Protein AF-A0A4R8IB13-F1 (afdb_monomer_lite)

Structure (mmCIF, N/CA/C/O backbone):
data_AF-A0A4R8IB13-F1
#
_entry.id   AF-A0A4R8IB13-F1
#
loop_
_atom_site.group_PDB
_atom_site.id
_atom_site.type_symbol
_atom_site.label_atom_id
_atom_site.label_alt_id
_atom_site.label_comp_id
_atom_site.label_asym_id
_atom_site.label_entity_id
_atom_site.label_seq_id
_atom_site.pdbx_PDB_ins_code
_atom_site.Cartn_x
_atom_site.Cartn_y
_atom_site.Cartn_z
_atom_site.occupancy
_atom_site.B_iso_or_equiv
_atom_site.auth_seq_id
_atom_site.auth_comp_id
_atom_site.auth_asym_id
_atom_site.auth_atom_id
_atom_site.pdbx_PDB_model_num
ATOM 1 N N . MET A 1 1 ? -14.674 9.339 13.338 1.00 51.91 1 MET A N 1
ATOM 2 C CA . MET A 1 1 ? -14.135 7.960 13.261 1.00 51.91 1 MET A CA 1
ATOM 3 C C . MET A 1 1 ? -14.302 7.460 11.833 1.00 51.91 1 MET A C 1
ATOM 5 O O . MET A 1 1 ? -15.423 7.545 11.338 1.00 51.91 1 MET A O 1
ATOM 9 N N . PRO A 1 2 ? -13.238 7.009 11.145 1.00 57.69 2 PRO A N 1
ATOM 10 C CA . PRO A 1 2 ? -13.378 6.425 9.812 1.00 57.69 2 PRO A CA 1
ATOM 11 C C . PRO A 1 2 ? -14.310 5.210 9.886 1.00 57.69 2 PRO A C 1
ATOM 13 O O . PRO A 1 2 ? -14.170 4.361 10.768 1.00 57.69 2 PRO A O 1
ATOM 16 N N . LYS A 1 3 ? -15.310 5.156 8.999 1.00 69.50 3 LYS A N 1
ATOM 17 C CA . LYS A 1 3 ? -16.276 4.048 8.953 1.00 69.50 3 LYS A CA 1
ATOM 18 C C . LYS A 1 3 ? -15.523 2.754 8.627 1.00 69.50 3 LYS A C 1
ATOM 20 O O . LYS A 1 3 ? -14.676 2.759 7.739 1.00 69.50 3 LYS A O 1
ATOM 25 N N . THR A 1 4 ? -15.861 1.637 9.271 1.00 72.56 4 THR A N 1
ATOM 26 C CA . THR A 1 4 ? -15.194 0.331 9.064 1.00 72.56 4 THR A CA 1
ATOM 27 C C . THR A 1 4 ? -15.119 -0.071 7.585 1.00 72.56 4 THR A C 1
ATOM 29 O O . THR A 1 4 ? -14.094 -0.567 7.130 1.00 72.56 4 THR A O 1
ATOM 32 N N . LYS A 1 5 ? -16.163 0.247 6.800 1.00 75.06 5 LYS A N 1
ATOM 33 C CA . LYS A 1 5 ? -16.195 0.050 5.338 1.00 75.06 5 LYS A CA 1
ATOM 34 C C . LYS A 1 5 ? -15.076 0.809 4.606 1.00 75.06 5 LYS A C 1
ATOM 36 O O . LYS A 1 5 ? -14.482 0.275 3.682 1.00 75.06 5 LYS A O 1
ATOM 41 N N . SER A 1 6 ? -14.759 2.029 5.039 1.00 76.06 6 SER A N 1
ATOM 42 C CA . SER A 1 6 ? -13.684 2.845 4.461 1.00 76.06 6 SER A CA 1
ATOM 43 C C . SER A 1 6 ? -12.300 2.280 4.786 1.00 76.06 6 SER A C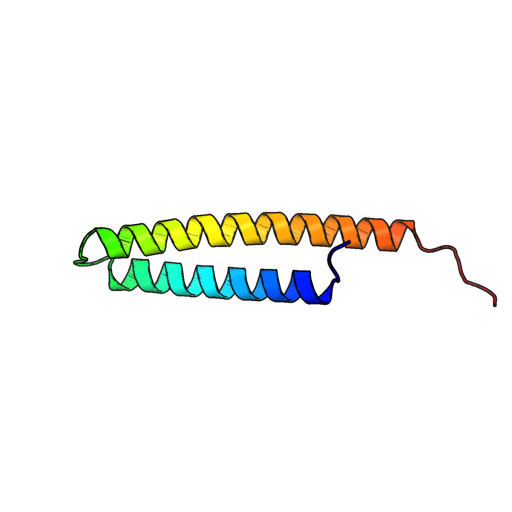 1
ATOM 45 O O . SER A 1 6 ? -11.457 2.234 3.898 1.00 76.06 6 SER A O 1
ATOM 47 N N . LEU A 1 7 ? -12.082 1.772 6.006 1.00 79.69 7 LEU A N 1
ATOM 48 C CA . LEU A 1 7 ? -10.817 1.118 6.374 1.00 79.69 7 LEU A CA 1
ATOM 49 C C . LEU A 1 7 ? -10.575 -0.156 5.551 1.00 79.69 7 LEU A C 1
ATOM 51 O O . LEU A 1 7 ? -9.461 -0.380 5.091 1.00 79.69 7 LEU A O 1
ATOM 55 N N . LEU A 1 8 ? -11.619 -0.954 5.307 1.00 79.62 8 LEU A N 1
ATOM 56 C CA . LEU A 1 8 ? -11.526 -2.144 4.452 1.00 79.62 8 LEU A CA 1
ATOM 57 C C . LEU A 1 8 ? -11.151 -1.796 3.006 1.00 79.62 8 LEU A C 1
ATOM 59 O O . LEU A 1 8 ? -10.300 -2.462 2.423 1.00 79.62 8 LEU A O 1
ATOM 63 N N . ILE A 1 9 ? -11.735 -0.731 2.448 1.00 86.44 9 ILE A N 1
ATOM 64 C CA . ILE A 1 9 ? -11.382 -0.250 1.103 1.00 86.44 9 ILE A CA 1
ATOM 65 C C . ILE A 1 9 ? -9.909 0.171 1.051 1.00 86.44 9 ILE A C 1
ATOM 67 O O . ILE A 1 9 ? -9.217 -0.167 0.097 1.00 86.44 9 ILE A O 1
ATOM 71 N N . ILE A 1 10 ? -9.407 0.857 2.082 1.00 86.19 10 ILE A N 1
ATOM 72 C CA . ILE A 1 10 ? -8.000 1.285 2.147 1.00 86.19 10 ILE A CA 1
ATOM 73 C C . ILE A 1 10 ? -7.055 0.076 2.239 1.00 86.19 10 ILE A C 1
ATOM 75 O O . ILE A 1 10 ?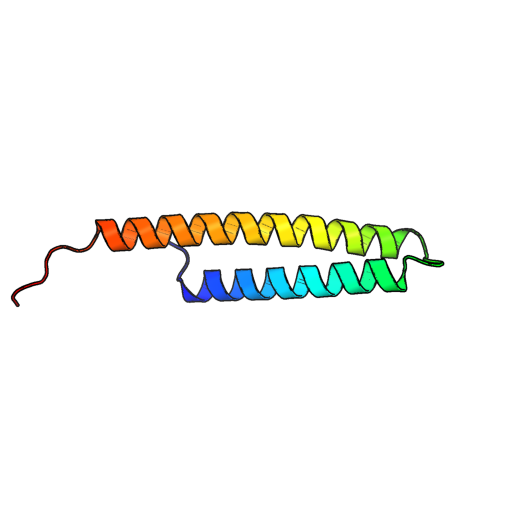 -6.025 0.059 1.567 1.00 86.19 10 ILE A O 1
ATOM 79 N N . ILE A 1 11 ? -7.416 -0.962 3.004 1.00 87.06 11 ILE A N 1
ATOM 80 C CA . ILE A 1 11 ? -6.654 -2.224 3.055 1.00 87.06 11 ILE A CA 1
ATOM 81 C C . ILE A 1 11 ? -6.614 -2.882 1.673 1.00 87.06 11 ILE A C 1
ATOM 83 O O . ILE A 1 11 ? -5.552 -3.310 1.222 1.00 87.06 11 ILE A O 1
ATOM 87 N N . PHE A 1 12 ? -7.751 -2.929 0.978 1.00 88.19 12 PHE A N 1
ATOM 88 C CA . PHE A 1 12 ? -7.824 -3.488 -0.370 1.00 88.19 12 PHE A CA 1
ATOM 89 C C . PHE A 1 12 ? -6.964 -2.699 -1.369 1.00 88.19 12 PHE A C 1
ATOM 91 O O . PHE A 1 12 ? -6.208 -3.291 -2.138 1.00 88.19 12 PHE A O 1
ATOM 98 N N . LEU A 1 13 ? -7.005 -1.365 -1.307 1.00 87.44 13 LEU A N 1
ATOM 99 C CA . LEU A 1 13 ? -6.170 -0.493 -2.136 1.00 87.44 13 LEU A CA 1
ATOM 100 C C . LEU A 1 13 ? -4.672 -0.698 -1.861 1.00 87.44 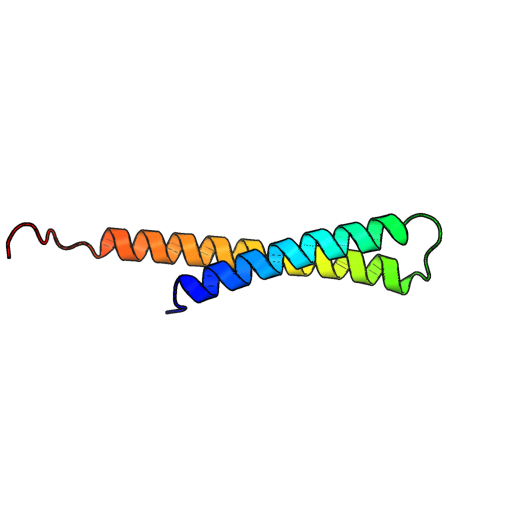13 LEU A C 1
ATOM 102 O O . LEU A 1 13 ? -3.875 -0.752 -2.793 1.00 87.44 13 LEU A O 1
ATOM 106 N N . SER A 1 14 ? -4.295 -0.848 -0.589 1.00 87.94 14 SER A N 1
ATOM 107 C CA . SER A 1 14 ? -2.917 -1.132 -0.169 1.00 87.94 14 SER A CA 1
ATOM 108 C C . SER A 1 14 ? -2.429 -2.485 -0.704 1.00 87.94 14 SER A C 1
ATOM 110 O O . SER A 1 14 ? -1.317 -2.577 -1.224 1.00 87.94 14 SER A O 1
ATOM 112 N N . LEU A 1 15 ? -3.272 -3.522 -0.666 1.00 89.88 15 LEU A N 1
ATOM 113 C CA . LEU A 1 15 ? -2.954 -4.829 -1.247 1.00 89.88 15 LEU A CA 1
ATOM 114 C C . LEU A 1 15 ? -2.753 -4.750 -2.764 1.00 89.88 15 LEU A C 1
ATOM 116 O O . LEU A 1 15 ? -1.777 -5.298 -3.277 1.00 89.88 15 LEU A O 1
ATOM 120 N N . LEU A 1 16 ? -3.628 -4.036 -3.475 1.00 90.31 16 LEU A N 1
ATOM 121 C CA . LEU A 1 16 ? -3.467 -3.804 -4.912 1.00 90.31 16 LEU A CA 1
ATOM 122 C C . LEU A 1 16 ? -2.166 -3.056 -5.223 1.00 90.31 16 LEU A C 1
ATOM 124 O O . LEU A 1 16 ? -1.428 -3.468 -6.117 1.00 90.31 16 LEU A O 1
ATOM 128 N N . GLY A 1 17 ? -1.852 -2.010 -4.456 1.00 87.88 17 GLY A N 1
ATOM 129 C CA . GLY A 1 17 ? -0.605 -1.256 -4.590 1.00 87.88 17 GLY A CA 1
ATOM 130 C C . GLY A 1 17 ? 0.642 -2.120 -4.381 1.00 87.88 17 GLY A C 1
ATOM 131 O O . GLY A 1 17 ? 1.589 -2.018 -5.157 1.00 87.88 17 GLY A O 1
ATOM 132 N N . LEU A 1 18 ? 0.623 -3.039 -3.409 1.00 88.56 18 LEU A N 1
ATOM 133 C CA . LEU A 1 18 ? 1.712 -4.000 -3.183 1.00 88.56 18 LEU A CA 1
ATOM 134 C C . LEU A 1 18 ? 1.875 -5.001 -4.332 1.00 88.56 18 LEU A C 1
ATOM 136 O O . LEU A 1 18 ? 2.996 -5.348 -4.706 1.00 88.56 18 LEU A O 1
ATOM 140 N N . ILE A 1 19 ? 0.771 -5.500 -4.888 1.00 89.38 19 ILE A N 1
ATOM 141 C CA . ILE A 1 19 ? 0.816 -6.439 -6.016 1.00 89.38 19 ILE A CA 1
ATOM 142 C C . ILE A 1 19 ? 1.375 -5.733 -7.255 1.00 89.38 19 ILE A C 1
ATOM 144 O O . ILE A 1 19 ? 2.286 -6.254 -7.900 1.00 89.38 19 ILE A O 1
ATOM 148 N N . LEU A 1 20 ? 0.877 -4.531 -7.549 1.00 87.00 20 LEU A N 1
ATOM 149 C CA . LEU A 1 20 ? 1.328 -3.714 -8.675 1.00 87.00 20 LEU A CA 1
ATOM 150 C C . LEU A 1 20 ? 2.790 -3.291 -8.525 1.00 87.00 20 LEU A C 1
ATOM 152 O O . LEU A 1 20 ? 3.557 -3.411 -9.477 1.00 87.00 20 LEU A O 1
ATOM 156 N N . GLY A 1 21 ? 3.204 -2.859 -7.335 1.00 85.62 21 GLY A N 1
ATOM 157 C CA . GLY A 1 21 ? 4.583 -2.456 -7.073 1.00 85.62 21 GLY A CA 1
ATOM 158 C C . GLY A 1 21 ? 5.545 -3.625 -7.257 1.00 85.62 21 GLY A C 1
ATOM 159 O O . GLY A 1 21 ? 6.554 -3.482 -7.946 1.00 85.62 21 GLY A O 1
ATOM 160 N N . LYS A 1 22 ? 5.200 -4.813 -6.737 1.00 86.94 22 LYS A N 1
ATOM 161 C CA . LYS A 1 22 ? 5.964 -6.050 -6.978 1.00 86.94 22 LYS A CA 1
ATOM 162 C C . LYS A 1 22 ? 6.020 -6.426 -8.456 1.00 86.94 22 LYS A C 1
ATOM 164 O O . LYS A 1 22 ? 7.088 -6.797 -8.941 1.00 86.94 22 LYS A O 1
ATOM 169 N N . TYR A 1 23 ? 4.896 -6.334 -9.164 1.00 86.75 23 TYR A N 1
ATOM 170 C CA . TYR A 1 23 ? 4.823 -6.634 -10.593 1.00 86.75 23 TYR A CA 1
ATOM 171 C C . TYR A 1 23 ? 5.737 -5.709 -11.406 1.00 86.75 23 TYR A C 1
ATOM 173 O O . TYR A 1 23 ? 6.551 -6.195 -12.191 1.00 86.75 23 TYR A O 1
ATOM 181 N N . LEU A 1 24 ? 5.690 -4.401 -11.131 1.00 82.69 24 LEU A N 1
ATOM 182 C CA . LEU A 1 24 ? 6.570 -3.409 -11.745 1.00 82.69 24 LEU A CA 1
ATOM 183 C C . LEU A 1 24 ? 8.039 -3.705 -11.445 1.00 82.69 24 LEU A C 1
ATOM 185 O O . LEU A 1 24 ? 8.819 -3.842 -12.380 1.00 82.69 24 LEU A O 1
ATOM 189 N N . THR A 1 25 ? 8.421 -3.905 -10.181 1.00 82.44 25 THR A N 1
ATOM 190 C CA . THR A 1 25 ? 9.819 -4.237 -9.841 1.00 82.44 25 THR A CA 1
ATOM 191 C C . THR A 1 25 ? 10.304 -5.541 -10.473 1.00 82.44 25 THR A C 1
ATOM 193 O O . THR A 1 25 ? 11.497 -5.688 -10.710 1.00 82.44 25 THR A O 1
ATOM 196 N N . LYS A 1 26 ? 9.403 -6.495 -10.746 1.00 82.69 26 LYS A N 1
ATOM 197 C CA . LYS A 1 26 ? 9.748 -7.788 -11.346 1.00 82.69 26 LYS A CA 1
ATOM 198 C C . LYS A 1 26 ? 9.968 -7.681 -12.854 1.00 82.69 26 LYS A C 1
ATOM 200 O O . LYS A 1 26 ? 10.931 -8.248 -13.356 1.00 82.69 26 LYS A O 1
ATOM 205 N N . ILE A 1 27 ? 9.091 -6.975 -13.571 1.00 82.38 27 ILE A N 1
ATOM 206 C CA . ILE A 1 27 ? 9.240 -6.760 -15.021 1.00 82.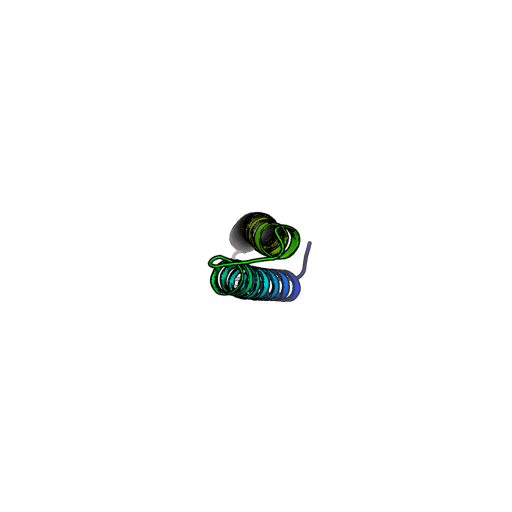38 27 ILE A CA 1
ATOM 207 C C . ILE A 1 27 ? 10.445 -5.873 -15.294 1.00 82.38 27 ILE A C 1
ATOM 209 O O . ILE A 1 27 ? 11.305 -6.191 -16.108 1.00 82.38 27 ILE A O 1
ATOM 213 N N . TYR A 1 28 ? 10.516 -4.773 -14.558 1.00 76.25 28 TYR A N 1
ATOM 214 C CA . TYR A 1 28 ? 11.549 -3.764 -14.676 1.00 76.25 28 TYR A CA 1
ATOM 215 C C . TYR A 1 28 ? 12.737 -4.087 -13.759 1.00 76.25 28 TYR A C 1
ATOM 217 O O . TYR A 1 28 ? 13.390 -3.179 -13.286 1.00 76.25 28 TYR A O 1
ATOM 225 N N . GLY A 1 29 ? 13.005 -5.352 -13.433 1.00 66.44 29 GLY A N 1
ATOM 226 C CA . GLY A 1 29 ? 14.182 -5.742 -12.642 1.00 66.44 29 GLY A CA 1
ATOM 227 C C . GLY A 1 29 ? 15.359 -6.215 -13.496 1.00 66.44 29 GLY A C 1
ATOM 228 O O . GLY A 1 29 ? 16.485 -6.244 -13.016 1.00 66.44 29 GLY A O 1
ATOM 229 N N . ILE A 1 30 ? 15.087 -6.603 -14.747 1.00 65.12 30 ILE A N 1
ATOM 230 C CA . ILE A 1 30 ? 16.050 -7.266 -15.636 1.00 65.12 30 ILE A CA 1
ATOM 231 C C . ILE A 1 30 ? 16.781 -6.255 -16.529 1.00 65.12 30 ILE A C 1
ATOM 233 O O . ILE A 1 30 ? 17.992 -6.347 -16.633 1.00 65.12 30 ILE A O 1
ATOM 237 N N . ASP A 1 31 ? 16.067 -5.280 -17.107 1.00 63.88 31 ASP A N 1
ATOM 238 C CA . ASP A 1 31 ? 16.647 -4.166 -17.884 1.00 63.88 31 ASP A CA 1
ATOM 239 C C . ASP A 1 31 ? 15.677 -2.966 -17.951 1.00 63.88 31 ASP A C 1
ATOM 241 O O . ASP A 1 31 ? 15.009 -2.721 -18.961 1.00 63.88 31 ASP A O 1
ATOM 245 N N . PRO A 1 32 ? 15.488 -2.229 -16.850 1.00 59.28 32 PRO A N 1
ATOM 246 C CA . PRO A 1 32 ? 14.531 -1.134 -16.827 1.00 59.28 32 PRO A CA 1
ATOM 247 C C . PRO A 1 32 ? 15.132 0.227 -17.179 1.00 59.28 32 PRO A C 1
ATOM 249 O O . PRO A 1 32 ? 16.260 0.545 -16.797 1.00 59.28 32 PRO A O 1
ATOM 252 N N . PRO A 1 33 ? 14.319 1.149 -17.720 1.00 68.31 33 PRO A N 1
ATOM 253 C CA . PRO A 1 33 ? 14.523 2.558 -17.428 1.00 68.31 33 PRO A CA 1
ATOM 254 C C . PRO A 1 33 ? 14.454 2.711 -15.903 1.00 68.31 33 PRO A C 1
ATOM 256 O O . PRO A 1 33 ? 13.414 2.432 -15.303 1.00 68.31 33 PRO A O 1
ATOM 259 N N . ASN A 1 34 ? 15.565 3.123 -15.286 1.00 68.81 34 ASN A N 1
ATOM 260 C CA . ASN A 1 34 ? 15.793 3.146 -13.831 1.00 68.81 34 ASN A CA 1
ATOM 261 C C . ASN A 1 34 ? 14.566 3.671 -13.043 1.00 68.81 34 ASN A C 1
ATOM 263 O O . ASN A 1 34 ? 14.176 3.129 -12.012 1.00 68.81 34 ASN A O 1
ATOM 267 N N . ILE A 1 35 ? 13.880 4.674 -13.597 1.00 75.56 35 ILE A N 1
ATOM 268 C CA . ILE A 1 35 ? 12.669 5.311 -13.061 1.00 75.56 35 ILE A CA 1
ATOM 269 C C . ILE A 1 35 ? 11.544 4.308 -12.733 1.00 75.56 35 ILE A C 1
ATOM 271 O O . ILE A 1 35 ? 10.926 4.424 -11.675 1.00 75.56 35 ILE A O 1
ATOM 275 N N . TYR A 1 36 ? 11.275 3.313 -13.585 1.00 77.38 36 TYR A N 1
ATOM 276 C CA . TYR A 1 36 ? 10.160 2.381 -13.367 1.00 77.38 36 TYR A CA 1
ATOM 277 C C . TYR A 1 36 ? 10.440 1.389 -12.237 1.00 77.38 36 TYR A C 1
ATOM 279 O O . TYR A 1 36 ? 9.544 1.103 -11.439 1.00 77.38 36 TYR A O 1
ATOM 287 N N . PHE A 1 37 ? 11.686 0.935 -12.101 1.00 79.00 37 PHE A N 1
ATOM 288 C CA . PHE A 1 37 ? 12.108 0.095 -10.981 1.00 79.00 37 PHE A CA 1
ATOM 289 C C . PHE A 1 37 ? 11.958 0.831 -9.642 1.00 79.00 37 PHE A C 1
ATOM 291 O O . PHE A 1 37 ? 11.293 0.336 -8.726 1.00 79.00 37 PHE A O 1
ATOM 298 N N . TRP A 1 38 ? 12.482 2.060 -9.560 1.00 82.62 38 TRP A N 1
ATOM 299 C CA . TRP A 1 38 ? 12.346 2.902 -8.369 1.00 82.62 38 TRP A CA 1
ATOM 300 C C . TRP A 1 38 ? 10.883 3.219 -8.056 1.00 82.62 38 TRP A C 1
ATOM 302 O O . TRP A 1 38 ? 10.483 3.154 -6.894 1.00 82.62 38 TRP A O 1
ATOM 312 N N . SER A 1 39 ? 10.057 3.481 -9.074 1.00 84.56 39 SER A N 1
ATOM 313 C CA . SER A 1 39 ? 8.625 3.731 -8.878 1.00 84.56 39 SER A CA 1
ATOM 314 C C . SER A 1 39 ? 7.903 2.532 -8.250 1.00 84.56 39 SER A C 1
ATOM 316 O O . SER A 1 39 ? 7.124 2.713 -7.315 1.00 84.56 39 SER A O 1
ATOM 318 N N . GLY A 1 40 ? 8.216 1.304 -8.679 1.00 84.00 40 GLY A N 1
ATOM 319 C CA . GLY A 1 40 ? 7.643 0.086 -8.105 1.00 84.00 40 GLY A CA 1
ATOM 320 C C . GLY A 1 40 ? 8.101 -0.159 -6.664 1.00 84.00 40 GLY A C 1
ATOM 321 O O . GLY A 1 40 ? 7.288 -0.525 -5.811 1.00 84.00 40 GLY A O 1
ATOM 322 N N . MET A 1 41 ? 9.377 0.103 -6.358 1.00 85.25 41 MET A N 1
ATOM 323 C CA . MET A 1 41 ? 9.897 0.028 -4.985 1.00 85.25 41 MET A CA 1
ATOM 324 C C . MET A 1 41 ? 9.228 1.048 -4.060 1.00 85.25 41 MET A C 1
ATOM 326 O O . MET A 1 41 ? 8.794 0.692 -2.962 1.00 85.25 41 MET A O 1
ATOM 330 N N . ILE A 1 42 ? 9.107 2.297 -4.510 1.00 89.75 42 ILE A N 1
ATOM 331 C CA . ILE A 1 42 ? 8.438 3.370 -3.769 1.00 89.75 42 ILE A CA 1
ATOM 332 C C . ILE A 1 42 ? 6.972 2.996 -3.530 1.00 89.75 42 ILE A C 1
ATOM 334 O O . ILE A 1 42 ? 6.503 3.065 -2.394 1.00 89.75 42 ILE A O 1
ATOM 338 N N . LEU A 1 43 ? 6.265 2.515 -4.556 1.00 88.75 43 LEU A N 1
ATOM 339 C CA . LEU A 1 43 ? 4.872 2.083 -4.435 1.00 88.75 43 LEU A CA 1
ATOM 340 C C . LEU A 1 43 ? 4.709 0.963 -3.395 1.00 88.75 43 LEU A C 1
ATOM 342 O O . LEU A 1 43 ? 3.772 1.006 -2.596 1.00 88.75 43 LEU A O 1
ATOM 346 N N . ASN A 1 44 ? 5.634 0.000 -3.353 1.00 88.19 44 ASN A N 1
ATOM 347 C CA . ASN A 1 44 ? 5.641 -1.064 -2.346 1.00 88.19 44 ASN A CA 1
ATOM 348 C C . ASN A 1 44 ? 5.853 -0.522 -0.923 1.00 88.19 44 ASN A C 1
ATOM 350 O O . ASN A 1 44 ? 5.135 -0.913 0.004 1.00 88.19 44 ASN A O 1
ATOM 354 N N . LEU A 1 45 ? 6.801 0.401 -0.739 1.00 90.56 45 LEU A N 1
ATOM 355 C CA . LEU A 1 45 ? 7.065 1.034 0.557 1.00 90.56 45 LEU A CA 1
ATOM 356 C C . LEU A 1 45 ? 5.853 1.837 1.043 1.00 90.56 45 LEU A C 1
ATOM 358 O O . LEU A 1 45 ? 5.380 1.619 2.157 1.00 90.56 45 LEU A O 1
ATOM 362 N N . PHE A 1 46 ? 5.279 2.691 0.195 1.00 90.56 46 PHE A N 1
ATOM 363 C CA . PHE A 1 46 ? 4.088 3.468 0.549 1.00 90.56 46 PHE A CA 1
ATOM 364 C C . PHE A 1 46 ? 2.881 2.577 0.838 1.00 90.56 46 PHE A C 1
ATOM 366 O O . PHE A 1 46 ? 2.195 2.770 1.842 1.00 90.56 46 PHE A O 1
ATOM 373 N N . SER A 1 47 ? 2.641 1.568 -0.000 1.00 88.62 47 SER A N 1
ATOM 374 C CA . SER A 1 47 ? 1.506 0.662 0.181 1.00 88.62 47 SER A CA 1
ATOM 375 C C . SER A 1 47 ? 1.627 -0.141 1.475 1.00 88.62 47 SER A C 1
ATOM 377 O O . SER A 1 47 ? 0.624 -0.304 2.171 1.00 88.62 47 SER A O 1
ATOM 379 N N . SER A 1 48 ? 2.834 -0.585 1.846 1.00 88.62 48 SER A N 1
ATOM 380 C CA . SER A 1 48 ? 3.057 -1.289 3.117 1.00 88.62 48 SER A CA 1
ATOM 381 C C . SER A 1 48 ? 2.849 -0.380 4.332 1.00 88.62 48 SER A C 1
ATOM 383 O O . SER A 1 48 ? 2.135 -0.772 5.255 1.00 88.62 48 SER A O 1
ATOM 385 N N . LEU A 1 49 ? 3.368 0.854 4.310 1.00 91.81 49 LEU A N 1
ATOM 386 C CA . LEU A 1 49 ? 3.147 1.840 5.375 1.00 91.81 49 LEU A CA 1
ATOM 387 C 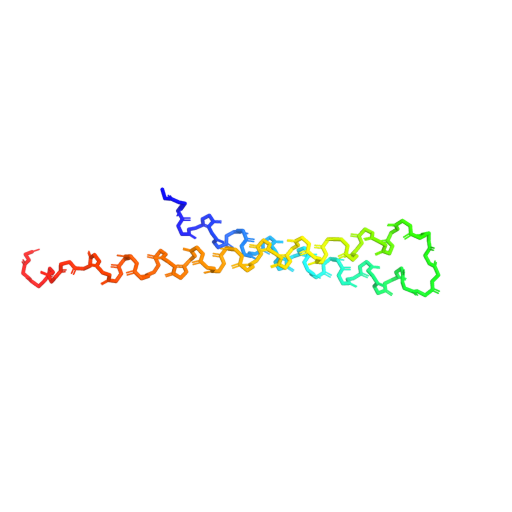C . LEU A 1 49 ? 1.656 2.142 5.575 1.00 91.81 49 LEU A C 1
ATOM 389 O O . LEU A 1 49 ? 1.155 2.077 6.699 1.00 91.81 49 LEU A O 1
ATOM 393 N N . ILE A 1 50 ? 0.927 2.414 4.488 1.00 90.12 50 ILE A N 1
ATOM 394 C CA . ILE A 1 50 ? -0.519 2.682 4.534 1.00 90.12 50 ILE A CA 1
ATOM 395 C C . ILE A 1 50 ? -1.274 1.461 5.072 1.00 90.12 50 ILE A C 1
ATOM 397 O O . ILE A 1 50 ? -2.160 1.610 5.919 1.00 90.12 50 ILE A O 1
ATOM 401 N N . GLY A 1 51 ? -0.908 0.256 4.629 1.00 88.56 51 GLY A N 1
ATOM 402 C CA . GLY A 1 51 ? -1.495 -0.994 5.110 1.00 88.56 51 GLY A CA 1
ATOM 403 C C . GLY A 1 51 ? -1.328 -1.166 6.620 1.00 88.56 51 GLY A C 1
ATOM 404 O O . GLY A 1 51 ? -2.313 -1.390 7.324 1.00 88.56 51 GLY A O 1
ATOM 405 N N . ILE A 1 52 ? -0.110 -0.969 7.135 1.00 90.25 52 ILE A N 1
ATOM 406 C CA . ILE A 1 52 ? 0.203 -1.076 8.570 1.00 90.25 52 ILE A CA 1
ATOM 407 C C . ILE A 1 52 ? -0.600 -0.059 9.387 1.00 90.25 52 ILE A C 1
ATOM 409 O O . ILE A 1 52 ? -1.261 -0.435 10.357 1.00 90.25 52 ILE A O 1
ATOM 413 N N . ILE A 1 53 ? -0.601 1.215 8.981 1.00 89.88 53 ILE A N 1
ATOM 414 C CA . ILE A 1 53 ? -1.354 2.273 9.674 1.00 89.88 53 ILE A CA 1
ATOM 415 C C . ILE A 1 53 ? -2.845 1.926 9.713 1.00 89.88 53 ILE A C 1
ATOM 417 O O . ILE A 1 53 ? -3.498 2.056 10.751 1.00 89.88 53 ILE A O 1
ATOM 421 N N . THR A 1 54 ? -3.387 1.435 8.600 1.00 87.38 54 THR A N 1
ATOM 422 C CA . THR A 1 54 ? -4.809 1.091 8.496 1.00 87.38 54 THR A CA 1
ATOM 423 C C . THR A 1 54 ? -5.167 -0.105 9.376 1.00 87.38 54 THR A C 1
ATOM 425 O O . THR A 1 54 ? -6.199 -0.071 10.048 1.00 87.38 54 THR A O 1
ATOM 428 N N . ILE A 1 55 ? -4.304 -1.123 9.447 1.00 87.25 55 ILE A N 1
ATOM 429 C CA . ILE A 1 55 ? -4.466 -2.267 10.357 1.00 87.25 55 ILE A CA 1
ATOM 430 C C . ILE A 1 55 ? -4.467 -1.797 11.816 1.00 87.25 55 ILE A C 1
ATOM 432 O O . ILE A 1 55 ? -5.366 -2.170 12.570 1.00 87.25 55 ILE A O 1
ATOM 436 N N . ILE A 1 56 ? -3.526 -0.933 12.209 1.00 88.38 56 ILE A N 1
ATOM 437 C CA . ILE A 1 56 ? -3.461 -0.378 13.571 1.00 88.38 56 ILE A CA 1
ATOM 438 C C . ILE A 1 56 ? -4.752 0.381 13.906 1.00 88.38 56 ILE A C 1
ATOM 440 O O . ILE A 1 56 ? -5.349 0.156 14.960 1.00 88.38 56 ILE A O 1
ATOM 444 N N . LEU A 1 57 ? -5.231 1.239 13.001 1.00 86.19 57 LEU A N 1
ATOM 445 C CA . LEU A 1 57 ? -6.485 1.975 13.188 1.00 86.19 57 LEU A CA 1
ATOM 446 C C . LEU A 1 57 ? -7.692 1.040 13.321 1.00 86.19 57 LEU A C 1
ATOM 448 O O . LEU A 1 57 ? -8.589 1.305 14.126 1.00 86.19 57 LEU A O 1
ATOM 452 N N . LEU A 1 58 ? -7.714 -0.057 12.563 1.00 84.25 58 LEU A N 1
ATOM 453 C CA . LEU A 1 58 ? -8.774 -1.059 12.626 1.00 84.25 58 LEU A CA 1
ATOM 454 C C . LEU A 1 58 ? -8.749 -1.801 13.970 1.00 84.25 58 LEU A C 1
ATOM 456 O O . LEU A 1 58 ? -9.797 -1.923 14.604 1.00 84.25 58 LEU A O 1
ATOM 460 N N . ILE A 1 59 ? -7.566 -2.188 14.460 1.00 85.06 59 ILE A N 1
ATOM 461 C CA . ILE A 1 59 ? -7.379 -2.795 15.788 1.00 85.06 59 ILE A CA 1
ATOM 462 C C . ILE A 1 59 ? -7.851 -1.841 16.891 1.00 85.06 59 ILE A C 1
ATOM 464 O O . ILE A 1 59 ? -8.637 -2.239 17.751 1.00 85.06 59 ILE A O 1
ATOM 468 N N . ILE A 1 60 ? -7.441 -0.569 16.851 1.00 85.06 60 ILE A N 1
ATOM 469 C CA . ILE A 1 60 ? -7.876 0.443 17.827 1.00 85.06 60 ILE A CA 1
ATOM 470 C C . ILE A 1 60 ? -9.401 0.592 17.804 1.00 85.06 60 ILE A C 1
ATOM 472 O O . ILE A 1 60 ? -10.033 0.668 18.860 1.00 85.06 60 ILE A O 1
ATOM 476 N N . ASN A 1 61 ? -10.009 0.628 16.615 1.00 81.19 61 ASN A N 1
ATOM 477 C CA . ASN A 1 61 ? -11.458 0.738 16.473 1.00 81.19 61 ASN A CA 1
ATOM 478 C C . ASN A 1 61 ? -12.181 -0.506 17.018 1.00 81.19 61 ASN A C 1
ATOM 480 O O . ASN A 1 61 ? -13.200 -0.376 17.694 1.00 81.19 61 ASN A O 1
ATOM 484 N N . PHE A 1 62 ? -11.629 -1.698 16.791 1.00 80.31 62 PHE A N 1
ATOM 485 C CA . PHE A 1 62 ? -12.162 -2.953 17.319 1.00 80.31 62 PHE A CA 1
ATOM 486 C C . PHE A 1 62 ? -12.086 -3.005 18.851 1.00 80.31 62 PHE A C 1
ATOM 488 O O . PHE A 1 62 ? -13.075 -3.321 19.511 1.00 80.31 62 PHE A O 1
ATOM 495 N N . ILE A 1 63 ? -10.949 -2.609 19.435 1.00 82.31 63 ILE A N 1
ATOM 496 C CA . ILE A 1 63 ? -10.781 -2.508 20.892 1.00 82.31 63 ILE A CA 1
ATOM 497 C C . ILE A 1 63 ? -11.771 -1.492 21.473 1.00 82.31 63 ILE A C 1
ATOM 499 O O . ILE A 1 63 ? -12.405 -1.782 22.484 1.00 82.31 63 ILE A O 1
ATOM 503 N N . LYS A 1 64 ? -11.950 -0.325 20.837 1.00 74.06 64 LYS A N 1
ATOM 504 C CA . LYS A 1 64 ? -12.924 0.687 21.282 1.00 74.06 64 LYS A CA 1
ATOM 505 C C . LYS A 1 64 ? -14.363 0.172 21.242 1.00 74.06 64 LYS A C 1
ATOM 507 O O . LYS A 1 64 ? -15.089 0.395 22.203 1.00 74.06 64 LYS A O 1
ATOM 512 N N . GLN A 1 65 ? -14.759 -0.542 20.188 1.00 69.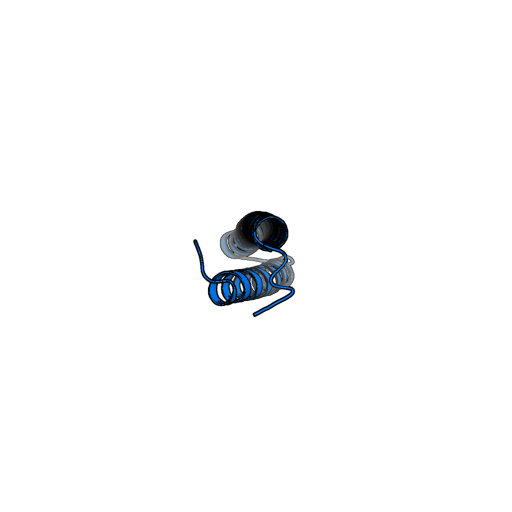69 65 GLN A N 1
ATOM 513 C CA . GLN A 1 65 ? -16.088 -1.162 20.104 1.00 69.69 65 GLN A CA 1
ATOM 514 C C . GLN A 1 65 ? -16.286 -2.228 21.187 1.00 69.69 65 GLN A C 1
ATOM 516 O O . GLN A 1 65 ? -17.335 -2.268 21.818 1.00 69.69 65 GLN A O 1
ATOM 521 N N . LYS A 1 66 ? -15.253 -3.027 21.477 1.00 62.28 66 LYS A N 1
ATOM 522 C CA . LYS A 1 66 ? -15.299 -4.047 22.535 1.00 62.28 66 LYS A CA 1
ATOM 523 C C . LYS A 1 66 ? -15.328 -3.447 23.948 1.00 62.28 66 LYS A C 1
ATOM 525 O O . LYS A 1 66 ? -15.921 -4.028 24.845 1.00 62.28 66 LYS A O 1
ATOM 530 N N . LYS A 1 67 ? -14.710 -2.278 24.151 1.00 56.50 67 LYS A N 1
ATOM 531 C CA . LYS A 1 67 ? -14.744 -1.523 25.419 1.00 56.50 67 LYS A CA 1
ATOM 532 C C . LYS A 1 67 ? -16.044 -0.728 25.608 1.00 56.50 67 LYS A C 1
ATOM 534 O O . LYS A 1 67 ? -16.328 -0.292 26.715 1.00 56.50 67 LYS A O 1
ATOM 539 N N . GLY A 1 68 ? -16.800 -0.536 24.525 1.00 46.94 68 GLY A N 1
ATOM 540 C CA . GLY A 1 68 ? -18.085 0.153 24.474 1.00 46.94 68 GLY A CA 1
ATOM 541 C C . GLY A 1 68 ? -19.294 -0.775 24.366 1.00 46.94 68 GLY A C 1
ATOM 542 O O . GLY A 1 68 ? -20.353 -0.288 23.990 1.00 46.94 68 GLY A O 1
ATOM 543 N N . SER A 1 69 ? -19.177 -2.073 24.676 1.00 41.88 69 SER A N 1
ATOM 544 C CA . SER A 1 69 ? -20.366 -2.855 25.013 1.00 41.88 69 SER A CA 1
ATOM 545 C C . SER A 1 69 ? -20.779 -2.481 26.440 1.00 41.88 69 SER A C 1
ATOM 547 O O . SER A 1 69 ? -20.134 -2.952 27.385 1.00 41.88 69 SER A O 1
ATOM 549 N N . PRO A 1 70 ? -21.846 -1.691 26.668 1.00 41.94 70 PRO A N 1
ATOM 550 C CA . PRO A 1 70 ? -22.645 -2.025 27.819 1.00 41.94 70 PRO A CA 1
ATOM 551 C C . PRO A 1 70 ? -23.142 -3.444 27.560 1.00 41.94 70 PRO A C 1
ATOM 553 O O . PRO A 1 70 ? -23.459 -3.842 26.437 1.00 41.94 70 PRO A O 1
ATOM 556 N N . ILE A 1 71 ? -23.179 -4.217 28.621 1.00 45.00 71 ILE A N 1
ATOM 557 C CA . ILE A 1 71 ? -24.128 -5.299 28.757 1.00 45.00 71 ILE A CA 1
ATOM 558 C C . ILE A 1 71 ? -25.511 -4.704 28.424 1.00 45.00 71 ILE A C 1
ATOM 560 O O . ILE A 1 71 ? -26.171 -4.164 29.297 1.00 45.00 71 ILE A O 1
ATOM 564 N N . SER A 1 72 ? -25.942 -4.731 27.161 1.00 39.19 72 SER A N 1
ATOM 565 C CA . SER A 1 72 ? -27.360 -4.650 26.802 1.00 39.19 72 SER A CA 1
ATOM 566 C C . SER A 1 72 ? -27.880 -6.083 26.745 1.00 39.19 72 SER A C 1
ATOM 568 O O . SER A 1 72 ? -28.320 -6.592 25.718 1.00 39.19 72 SER A O 1
ATOM 570 N N . PHE A 1 73 ? -27.701 -6.761 27.875 1.00 46.25 73 PHE A N 1
ATOM 571 C CA . PHE A 1 73 ? -28.593 -7.806 28.329 1.00 46.25 73 PHE A CA 1
ATOM 572 C C . PHE A 1 73 ? -29.745 -7.034 28.978 1.00 46.25 73 PHE A C 1
ATOM 574 O O . PHE A 1 73 ? -29.482 -6.261 29.894 1.00 46.25 73 PHE A O 1
ATOM 581 N N . LEU A 1 74 ? -30.969 -7.219 28.478 1.00 36.28 74 LEU A N 1
ATOM 582 C CA . LEU A 1 74 ? -32.200 -6.508 28.867 1.00 36.28 74 LEU A CA 1
ATOM 583 C C . LEU A 1 74 ? -32.277 -5.059 28.362 1.00 36.28 74 LEU A C 1
ATOM 585 O O . LEU A 1 74 ? -31.823 -4.136 29.027 1.00 36.28 74 LEU A O 1
ATOM 589 N N . TYR A 1 75 ? -32.823 -4.870 27.162 1.00 36.88 75 TYR A N 1
ATOM 590 C CA . TYR A 1 75 ? -34.183 -4.357 26.922 1.00 36.88 75 TYR A CA 1
ATOM 591 C C . TYR A 1 75 ? -34.474 -4.421 25.420 1.00 36.88 75 TYR A C 1
ATOM 593 O O . TYR A 1 75 ? -33.618 -3.956 24.633 1.00 36.88 75 TYR A O 1
#

Organism: NCBI:txid1476462

Secondary structure (DSSP, 8-state):
---HHHHHHHHHHHHHHHHHHHHHHHHTTSS--HHHHHHHHHHHHHHHHHHHHHHHHHHHHHHHHHHT-------

Foldseek 3Di:
DPDPVRLVVLLVVLVVLLVQLVVQLVVCVPPHPVVSNVVSVVSNVVSVVSNVVSVVVNVVVVVVVVVPDDPPPDD

pLDDT: mean 76.86, std 15.23, range [36.28, 91.81]

Sequence (75 aa):
MPKTKSLLIIIFLSLLGLILGKYLTKIYGIDPPNIYFWSGMILNLFSSLIGIITIILLIINFIKQKKGSPISFLY

Radius of gyration: 18.5 Å; chains: 1; bounding box: 51×16×47 Å